Protein 3HLU (pdb70)

B-factor: mean 90.25, std 11.44, range [69.3, 140.38]

Nearest PDB structures (foldseek):
  5fii-assembly1_C  TM=5.141E-01  e=9.762E-02  Homo sapiens
  4zck-assembly1_A  TM=5.126E-01  e=2.026E+00  Escherichia coli K-12
  5a9x-assembly1_A  TM=4.789E-01  e=1.759E+00  Escherichia coli
  8y0w-assembly1_CB  TM=5.229E-01  e=2.026E+00  Homo sapiens
  3ab4-assembly2_F  TM=5.405E-01  e=3.319E-01  Corynebacterium glutamicum

InterPro domains:
  IPR003740 Uncharacterised membrane protein YitT [PF02588] (1-201)
  IPR003740 Uncharacterised membrane protein YitT [PIRSF006483] (2-267)
  IPR015867 Nitrogen regulatory protein PII/ATP phosphoribosyltransferase, C-terminal [G3DSA:3.30.70.120] (178-254)
  IPR019264 Domain of unknown function DUF2179 [PF10035] (208-261)
  IPR051461 UPF0750 membrane-associated protein [PTHR33545] (2-267)

Foldseek 3Di:
DPKWDKKFDPQVVVLVVVCVVLVFDKDFWDDDPDVVDIDTIMHIDVVVVVVSVVVCVVTPPVMDDID/DDKWDKKFDPCCVVLVVVVVVLVFDKDFWDDDPDPVDTGTIMHIDPVVVVVSVVSCVVGPPPMDDID

Organism: NCBI:txid411463

CATH classification: 3.30.70.120

Sequence (134 aa):
DQQTVYIVSAKRKIIADRLQELDLGVTLQAVGAYKNNETEVICVRKATLVKVRNLLKEVDPDAFIVSDQQTVYIVSAKRKIIADRLQELDLGVTLQAVGAYKNNETEVICVRKATLVKVRNLLKEVDPDAFIVS

Structure (mmCIF, N/CA/C/O backbone):
data_3HLU
#
_entry.id   3HLU
#
_cell.length_a   63.588
_cell.length_b   63.392
_cell.length_c   82.197
_cell.angle_alpha   90.00
_cell.angle_beta   90.00
_cell.angle_gamma   90.00
#
_symmetry.space_group_name_H-M   'P 21 21 21'
#
loop_
_entity.id
_entity.type
_entity.pdbx_description
1 polymer 'uncharacterized protein DUF2179'
2 water water
#
loop_
_atom_site.group_PDB
_atom_site.id
_atom_site.type_symbol
_atom_site.label_atom_id
_atom_site.label_alt_id
_atom_site.label_comp_id
_atom_site.label_asym_id
_atom_site.label_entity_id
_atom_site.label_seq_id
_atom_site.pdbx_PDB_ins_code
_atom_site.Cartn_x
_atom_site.Cartn_y
_atom_site.Cartn_z
_atom_site.occupancy
_atom_site.B_iso_or_equiv
_atom_site.auth_seq_id
_atom_site.auth_comp_id
_atom_site.auth_asym_id
_atom_site.auth_atom_id
_atom_site.pdbx_PDB_model_num
ATOM 1 N N . ASP A 1 6 ? 28.856 -4.979 49.741 1.00 126.03 3 ASP A N 1
ATOM 2 C CA . ASP A 1 6 ? 28.758 -4.267 51.022 1.00 127.34 3 ASP A CA 1
ATOM 3 C C . ASP A 1 6 ? 30.111 -4.034 51.713 1.00 126.99 3 ASP A C 1
ATOM 4 O O . ASP A 1 6 ? 30.307 -4.396 52.889 1.00 124.83 3 ASP A O 1
ATOM 9 N N . GLN A 1 7 ? 31.033 -3.427 50.980 1.00 128.10 4 GLN A N 1
ATOM 10 C CA . GLN A 1 7 ? 32.309 -3.026 51.557 1.00 126.07 4 GLN A CA 1
ATOM 11 C C . GLN A 1 7 ? 32.089 -1.761 52.385 1.00 118.36 4 GLN A C 1
ATOM 12 O O . GLN A 1 7 ? 31.413 -0.820 51.941 1.00 115.44 4 GLN A O 1
ATOM 18 N N . GLN A 1 8 ? 32.643 -1.746 53.594 1.00 115.64 5 GLN A N 1
ATOM 19 C CA . GLN A 1 8 ? 32.539 -0.564 54.445 1.00 111.20 5 GLN A CA 1
ATOM 20 C C . GLN A 1 8 ? 33.112 0.663 53.736 1.00 109.57 5 GLN A C 1
ATOM 21 O O . GLN A 1 8 ? 34.289 0.678 53.361 1.00 108.16 5 GLN A O 1
ATOM 27 N N . THR A 1 9 ? 32.262 1.682 53.561 1.00 107.90 6 THR A N 1
ATOM 28 C CA . THR A 1 9 ? 32.628 2.934 52.882 1.00 103.52 6 THR A CA 1
ATOM 29 C C . THR A 1 9 ? 32.296 4.206 53.694 1.00 97.63 6 THR A C 1
ATOM 30 O O . THR A 1 9 ? 31.314 4.242 54.443 1.00 95.46 6 THR A O 1
ATOM 42 N N . VAL A 1 11 ? 31.234 8.097 54.587 1.00 85.26 8 VAL A N 1
ATOM 43 C CA . VAL A 1 11 ? 30.136 8.919 54.099 1.00 81.69 8 VAL A CA 1
ATOM 44 C C . VAL A 1 11 ? 30.012 10.264 54.784 1.00 79.11 8 VAL A C 1
ATOM 45 O O . VAL A 1 11 ? 30.098 10.373 55.991 1.00 77.71 8 VAL A O 1
ATOM 49 N N . TYR A 1 12 ? 29.803 11.299 53.993 1.00 79.41 9 TYR A N 1
ATOM 50 C CA . TYR A 1 12 ? 29.533 12.606 54.561 1.00 78.31 9 TYR A CA 1
ATOM 51 C C . TYR A 1 12 ? 28.086 12.990 54.284 1.00 76.35 9 TYR A C 1
ATOM 52 O O . TYR A 1 12 ? 27.577 12.800 53.192 1.00 76.12 9 TYR A O 1
ATOM 61 N N . ILE A 1 13 ? 27.412 13.496 55.299 1.00 74.32 10 ILE A N 1
ATOM 62 C CA . ILE A 1 13 ? 26.044 13.887 55.129 1.00 73.53 10 ILE A CA 1
ATOM 63 C C . ILE A 1 13 ? 25.982 15.372 55.359 1.00 75.24 10 ILE A C 1
ATOM 64 O O . ILE A 1 13 ? 26.359 15.852 56.428 1.00 72.27 10 ILE A O 1
ATOM 69 N N . VAL A 1 14 ? 25.532 16.092 54.333 1.00 74.25 11 VAL A N 1
ATOM 70 C CA . VAL A 1 14 ? 25.320 17.523 54.423 1.00 73.27 11 VAL A CA 1
ATOM 71 C C . VAL A 1 14 ? 23.865 17.841 54.685 1.00 74.46 11 VAL A C 1
ATOM 72 O O . VAL A 1 14 ? 23.016 17.565 53.856 1.00 76.34 11 VAL A O 1
ATOM 76 N N . SER A 1 15 ? 23.572 18.454 55.825 1.00 77.02 12 SER A N 1
ATOM 77 C CA . SER A 1 15 ? 22.211 18.849 56.107 1.00 77.20 12 SER A CA 1
ATOM 78 C C . SER A 1 15 ? 22.122 19.937 57.153 1.00 82.08 12 SER A C 1
ATOM 79 O O . SER A 1 15 ? 22.848 19.926 58.132 1.00 84.63 12 SER A O 1
ATOM 82 N N . ALA A 1 16 ? 21.207 20.874 56.943 1.00 84.47 13 ALA A N 1
ATOM 83 C CA . ALA A 1 16 ? 20.915 21.888 57.939 1.00 84.11 13 ALA A CA 1
ATOM 84 C C . ALA A 1 16 ? 20.399 21.248 59.227 1.00 88.40 13 ALA A C 1
ATOM 85 O O . ALA A 1 16 ? 20.726 21.709 60.333 1.00 91.77 13 ALA A O 1
ATOM 87 N N . LYS A 1 17 ? 19.600 20.187 59.079 1.00 87.31 14 LYS A N 1
ATOM 88 C CA . LYS A 1 17 ? 18.986 19.490 60.209 1.00 84.14 14 LYS A CA 1
ATOM 89 C C . LYS A 1 17 ? 1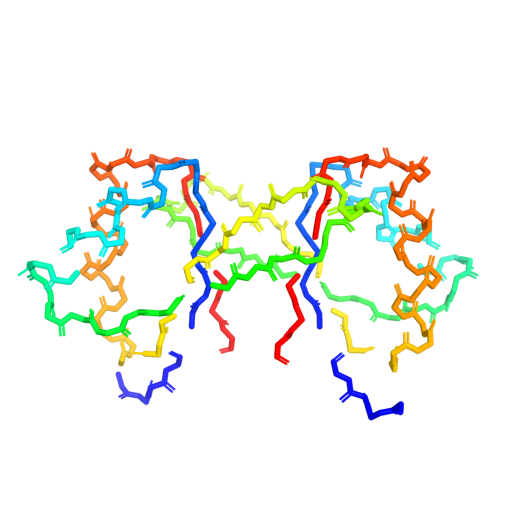9.887 18.356 60.747 1.00 84.23 14 LYS A C 1
ATOM 90 O O . LYS A 1 17 ? 19.412 17.366 61.291 1.00 84.10 14 LYS A O 1
ATOM 96 N N . ARG A 1 18 ? 21.196 18.512 60.617 1.00 85.41 15 ARG A N 1
ATOM 97 C CA . ARG A 1 18 ? 22.109 17.413 60.902 1.00 85.18 15 ARG A CA 1
ATOM 98 C C . ARG A 1 18 ? 22.074 16.894 62.349 1.00 86.81 15 ARG A C 1
ATOM 99 O O . ARG A 1 18 ? 22.205 15.691 62.558 1.00 86.60 15 ARG A O 1
ATOM 107 N N . LYS A 1 19 ? 21.909 17.770 63.340 1.00 84.79 16 LYS A N 1
ATOM 108 C CA . LYS A 1 19 ? 21.849 17.303 64.726 1.00 84.80 16 LYS A CA 1
ATOM 109 C C . LYS A 1 19 ? 20.709 16.296 64.949 1.00 84.58 16 LYS A C 1
ATOM 110 O O . LYS A 1 19 ? 20.886 15.242 65.549 1.00 82.09 16 LYS A O 1
ATOM 116 N N . ILE A 1 20 ? 19.530 16.630 64.456 1.00 88.10 17 ILE A N 1
ATOM 117 C CA . ILE A 1 20 ? 18.415 15.687 64.441 1.00 87.85 17 ILE A CA 1
ATOM 118 C C . ILE A 1 20 ? 18.740 14.377 63.705 1.00 84.70 17 ILE A C 1
ATOM 119 O O . ILE A 1 20 ? 18.478 13.286 64.206 1.00 84.00 17 ILE A O 1
ATOM 124 N N . ILE A 1 21 ? 19.309 14.488 62.507 1.00 84.41 18 ILE A N 1
ATOM 125 C CA . ILE A 1 21 ? 19.684 13.302 61.746 1.00 83.71 18 ILE A CA 1
ATOM 126 C C . ILE A 1 21 ? 20.692 12.437 62.481 1.00 80.12 18 ILE A C 1
ATOM 127 O O . ILE A 1 21 ? 20.564 11.220 62.516 1.00 78.91 18 ILE A O 1
ATOM 132 N N . ALA A 1 22 ? 21.711 13.078 63.045 1.00 80.99 19 ALA A N 1
ATOM 133 C CA . ALA A 1 22 ? 22.755 12.374 63.769 1.00 79.40 19 ALA A CA 1
ATOM 134 C C . ALA A 1 22 ? 22.184 11.622 64.954 1.00 82.20 19 ALA A C 1
ATOM 135 O O . ALA A 1 22 ? 22.591 10.499 65.212 1.00 84.21 19 ALA A O 1
ATOM 137 N N . ASP A 1 23 ? 21.234 12.224 65.667 1.00 82.03 20 ASP A N 1
ATOM 138 C CA . ASP A 1 23 ? 20.657 11.569 66.837 1.00 84.76 20 ASP A CA 1
ATOM 139 C C . ASP A 1 23 ? 19.852 10.336 66.446 1.00 85.63 20 ASP A C 1
ATOM 140 O O . ASP A 1 23 ? 20.011 9.276 67.045 1.00 86.20 20 ASP A O 1
ATOM 145 N N . ARG A 1 24 ? 19.002 10.472 65.435 1.00 84.52 21 ARG A N 1
ATOM 146 C CA . ARG A 1 24 ? 18.190 9.352 64.977 1.00 85.39 21 ARG A CA 1
ATOM 147 C C . ARG A 1 24 ? 19.034 8.240 64.367 1.00 83.87 21 ARG A C 1
ATOM 148 O O . ARG A 1 24 ? 18.635 7.078 64.366 1.00 84.96 21 ARG A O 1
ATOM 164 N N . LEU A 1 26 ? 21.924 7.357 65.515 1.00 87.50 23 LEU A N 1
ATOM 165 C CA . LEU A 1 26 ? 22.429 6.700 66.713 1.00 87.46 23 LEU A CA 1
ATOM 166 C C . LEU A 1 26 ? 21.361 5.909 67.454 1.00 88.86 23 LEU A C 1
ATOM 167 O O . LEU A 1 26 ? 21.632 4.838 67.981 1.00 89.85 23 LEU A O 1
ATOM 172 N N . GLN A 1 27 ? 20.156 6.456 67.529 1.00 90.28 24 GLN A N 1
ATOM 173 C CA . GLN A 1 27 ? 19.120 5.830 68.323 1.00 90.08 24 GLN A CA 1
ATOM 174 C C . GLN A 1 27 ? 18.552 4.637 67.599 1.00 91.01 24 GLN A C 1
ATOM 175 O O . GLN A 1 27 ? 18.449 3.554 68.171 1.00 96.22 24 GLN A O 1
ATOM 181 N N . GLU A 1 28 ? 18.214 4.829 66.330 1.00 86.95 25 GLU A N 1
ATOM 182 C CA . GLU A 1 28 ? 17.414 3.855 65.609 1.00 85.79 25 GLU A CA 1
ATOM 183 C C . GLU A 1 28 ? 18.218 2.936 64.712 1.00 89.09 25 GLU A C 1
ATOM 184 O O . GLU A 1 28 ? 17.708 1.905 64.269 1.00 89.83 25 GLU A O 1
ATOM 190 N N . LEU A 1 29 ? 19.470 3.305 64.440 1.00 91.67 26 LEU A N 1
ATOM 191 C CA . LEU A 1 29 ? 20.361 2.464 63.635 1.00 87.45 26 LEU A CA 1
ATOM 192 C C . LEU A 1 29 ? 21.694 2.157 64.347 1.00 87.46 26 LEU A C 1
ATOM 193 O O . LEU A 1 29 ? 22.558 1.476 63.808 1.00 84.12 26 LEU A O 1
ATOM 198 N N . ASP A 1 30 ? 21.842 2.645 65.573 1.00 86.25 27 ASP A N 1
ATOM 199 C CA . ASP A 1 30 ? 23.023 2.346 66.387 1.00 88.13 27 ASP A CA 1
ATOM 200 C C . ASP A 1 30 ? 24.320 2.681 65.680 1.00 87.26 27 ASP A C 1
ATOM 201 O O . ASP A 1 30 ? 25.366 2.092 65.968 1.00 87.04 27 ASP A O 1
ATOM 206 N N . LEU A 1 31 ? 24.251 3.631 64.755 1.00 86.12 28 LEU A N 1
ATOM 207 C CA . LEU A 1 31 ? 25.422 4.016 63.989 1.00 84.19 28 LEU A CA 1
ATOM 208 C C . LEU A 1 31 ? 26.248 4.990 64.776 1.00 84.45 28 LEU A C 1
ATOM 209 O O . LEU A 1 31 ? 25.711 5.906 65.410 1.00 83.84 28 LEU A O 1
ATOM 214 N N . GLY A 1 32 ? 27.559 4.779 64.746 1.00 84.68 29 GLY A N 1
ATOM 215 C CA . GLY A 1 32 ? 28.502 5.706 65.341 1.00 83.36 29 GLY A CA 1
ATOM 216 C C . GLY A 1 32 ? 28.952 6.736 64.324 1.00 83.45 29 GLY A C 1
ATOM 217 O O . GLY A 1 32 ? 29.435 6.395 63.228 1.00 84.32 29 GLY A O 1
ATOM 218 N N . VAL A 1 33 ? 28.777 8.005 64.679 1.00 79.69 30 VAL A N 1
ATOM 219 C CA . VAL A 1 33 ? 29.112 9.084 63.772 1.00 82.73 30 VAL A CA 1
ATOM 220 C C . VAL A 1 33 ? 30.010 10.117 64.449 1.00 87.01 30 VAL A C 1
ATOM 221 O O . VAL A 1 33 ? 29.981 10.291 65.682 1.00 84.71 30 VAL A O 1
ATOM 225 N N . THR A 1 34 ? 30.829 10.778 63.636 1.00 87.58 31 THR A N 1
ATOM 226 C CA . THR A 1 34 ? 31.637 11.896 64.106 1.00 89.52 31 THR A CA 1
ATOM 227 C C . THR A 1 34 ? 31.097 13.173 63.481 1.00 87.22 31 THR A C 1
ATOM 228 O O . THR A 1 34 ? 30.763 13.208 62.303 1.00 83.57 31 THR A O 1
ATOM 240 N N . LEU A 1 36 ? 32.165 16.058 62.046 1.00 91.22 33 LEU A N 1
ATOM 241 C CA . LEU A 1 36 ? 33.262 16.755 61.387 1.00 90.71 33 LEU A CA 1
ATOM 242 C C . LEU A 1 36 ? 32.964 18.216 61.024 1.00 91.60 33 LEU A C 1
ATOM 243 O O . LEU A 1 36 ? 31.817 18.613 60.789 1.00 93.06 33 LEU A O 1
ATOM 248 N N . GLN A 1 37 ? 34.016 19.021 60.986 1.00 94.61 34 GLN A N 1
ATOM 249 C CA . GLN A 1 37 ? 33.876 20.446 60.712 1.00 98.51 34 GLN A CA 1
ATOM 250 C C . GLN A 1 37 ? 34.539 20.808 59.381 1.00 94.83 34 GLN A C 1
ATOM 251 O O . GLN A 1 37 ? 35.703 20.491 59.152 1.00 93.60 34 GLN A O 1
ATOM 257 N N . ALA A 1 38 ? 33.786 21.466 58.505 1.00 90.88 35 ALA A N 1
ATOM 258 C CA . ALA A 1 38 ? 34.261 21.745 57.154 1.00 90.12 35 ALA A CA 1
ATOM 259 C C . ALA A 1 38 ? 35.177 22.975 57.100 1.00 90.09 35 ALA A C 1
ATOM 260 O O . ALA A 1 38 ? 35.142 23.826 57.984 1.00 92.16 35 ALA A O 1
ATOM 262 N N . VAL A 1 39 ? 36.013 23.055 56.074 1.00 85.60 36 VAL A N 1
ATOM 263 C CA . VAL A 1 39 ? 36.823 24.236 55.880 1.00 82.77 36 VAL A CA 1
ATOM 264 C C . VAL A 1 39 ? 35.991 25.132 55.002 1.00 81.70 36 VAL A C 1
ATOM 265 O O . VAL A 1 39 ? 35.845 24.865 53.810 1.00 81.72 36 VAL A O 1
ATOM 269 N N . GLY A 1 40 ? 35.408 26.172 55.587 1.00 80.95 37 GLY A N 1
ATOM 270 C CA . GLY A 1 40 ? 34.645 27.127 54.797 1.00 81.10 37 GLY A CA 1
ATOM 271 C C . GLY A 1 40 ? 35.530 28.143 54.098 1.00 79.02 37 GLY A C 1
ATOM 272 O O . GLY A 1 40 ? 36.736 28.169 54.304 1.00 80.80 37 GLY A O 1
ATOM 273 N N . ALA A 1 41 ? 34.943 28.985 53.262 1.00 79.76 38 ALA A N 1
ATOM 274 C CA . ALA A 1 41 ? 35.680 30.102 52.669 1.00 79.61 38 ALA A CA 1
ATOM 275 C C . ALA A 1 41 ? 36.360 30.995 53.733 1.00 82.41 38 ALA A C 1
ATOM 276 O O . ALA A 1 41 ? 37.476 31.469 53.531 1.00 79.92 38 ALA A O 1
ATOM 278 N N . TYR A 1 42 ? 35.663 31.227 54.851 1.00 85.21 39 TYR A N 1
ATOM 279 C CA . TYR A 1 42 ? 36.197 31.945 56.012 1.00 82.81 39 TYR A CA 1
ATOM 280 C C . TYR A 1 42 ? 36.062 30.999 57.171 1.00 83.33 39 TYR A C 1
ATOM 281 O O . TYR A 1 42 ? 35.185 30.144 57.139 1.00 83.35 39 TYR A O 1
ATOM 290 N N . LYS A 1 43 ? 36.897 31.148 58.198 1.00 83.63 40 LYS A N 1
ATOM 291 C CA . LYS A 1 43 ? 36.749 30.300 59.382 1.00 85.58 40 LYS A CA 1
ATOM 292 C C . LYS A 1 43 ? 35.680 30.711 60.403 1.00 87.49 40 LYS A C 1
ATOM 293 O O . LYS A 1 43 ? 35.252 29.863 61.166 1.00 90.15 40 LYS A O 1
ATOM 299 N N . ASN A 1 44 ? 35.246 31.976 60.436 1.00 90.30 41 ASN A N 1
ATOM 300 C CA . ASN A 1 44 ? 34.130 32.341 61.312 1.00 91.94 41 ASN A CA 1
ATOM 301 C C . ASN A 1 44 ? 32.858 31.671 60.824 1.00 93.06 41 ASN A C 1
ATOM 302 O O . ASN A 1 44 ? 31.868 31.581 61.554 1.00 98.12 41 ASN A O 1
ATOM 307 N N . ASN A 1 45 ? 32.872 31.256 59.567 1.00 91.55 42 ASN A N 1
ATOM 308 C CA . ASN A 1 45 ? 31.694 30.646 58.966 1.00 94.67 42 ASN A CA 1
ATOM 309 C C . ASN A 1 45 ? 31.713 29.118 59.090 1.00 93.39 42 ASN A C 1
ATOM 310 O O . ASN A 1 45 ? 31.921 28.413 58.111 1.00 93.03 42 ASN A O 1
ATOM 315 N N . GLU A 1 46 ? 31.516 28.614 60.304 1.00 97.24 43 GLU A N 1
ATOM 316 C CA . GLU A 1 46 ? 31.506 27.172 60.524 1.00 100.20 43 GLU A CA 1
ATOM 317 C C . GLU A 1 46 ? 30.298 26.469 59.886 1.00 97.88 43 GLU A C 1
ATOM 318 O O . GLU A 1 46 ? 29.174 26.994 59.838 1.00 95.16 43 GLU A O 1
ATOM 324 N N . THR A 1 47 ? 30.570 25.280 59.370 1.00 94.98 44 THR A N 1
ATOM 325 C CA . THR A 1 47 ? 29.535 24.394 58.880 1.00 91.87 44 THR A CA 1
ATOM 326 C C . THR A 1 47 ? 29.988 22.983 59.267 1.00 89.56 44 THR A C 1
ATOM 327 O O . THR A 1 47 ? 31.170 22.640 59.189 1.00 88.41 44 THR A O 1
ATOM 331 N N . GLU A 1 48 ? 29.052 22.192 59.767 1.00 92.30 45 GLU A N 1
ATOM 332 C CA . GLU A 1 48 ? 29.386 20.883 60.298 1.00 90.70 45 GLU A CA 1
ATOM 333 C C . GLU A 1 48 ? 28.835 19.810 59.399 1.00 88.26 45 GLU A C 1
ATOM 334 O O . GLU A 1 48 ? 27.723 19.905 58.884 1.00 87.00 45 GLU A O 1
ATOM 340 N N . VAL A 1 49 ? 29.600 18.747 59.277 1.00 85.03 46 VAL A N 1
ATOM 341 C CA . VAL A 1 49 ? 29.235 17.648 58.428 1.00 82.87 46 VAL A CA 1
ATOM 342 C C . VAL A 1 49 ? 29.186 16.387 59.290 1.00 82.50 46 VAL A C 1
ATOM 343 O O . VAL A 1 49 ? 29.967 16.256 60.219 1.00 84.72 46 VAL A O 1
ATOM 347 N N . ILE A 1 50 ? 28.244 15.485 59.016 1.00 79.07 47 ILE A N 1
ATOM 348 C CA . ILE A 1 50 ? 28.241 14.174 59.665 1.00 80.26 47 ILE A CA 1
ATOM 349 C C . ILE A 1 50 ? 29.104 13.189 58.883 1.00 78.65 47 ILE A C 1
ATOM 350 O O . ILE A 1 50 ? 28.865 12.936 57.707 1.00 77.65 47 ILE A O 1
ATOM 363 N N . CYS A 1 52 ? 30.438 9.198 58.712 1.00 82.10 49 CYS A N 1
ATOM 364 C CA . CYS A 1 52 ? 30.042 7.896 59.169 1.00 81.37 49 CYS A CA 1
ATOM 365 C C . CYS A 1 52 ? 30.550 6.838 58.205 1.00 85.86 49 CYS A C 1
ATOM 366 O O . CYS A 1 52 ? 30.325 6.923 57.003 1.00 86.77 49 CYS A O 1
ATOM 369 N N . VAL A 1 53 ? 31.260 5.849 58.738 1.00 87.96 50 VAL A N 1
ATOM 370 C CA . VAL A 1 53 ? 31.663 4.696 57.948 1.00 89.57 50 VAL A CA 1
ATOM 371 C C . VAL A 1 53 ? 30.586 3.641 58.082 1.00 90.10 50 VAL A C 1
ATOM 372 O O . VAL A 1 53 ? 30.045 3.432 59.166 1.00 90.27 50 VAL A O 1
ATOM 384 N N . ARG A 1 55 ? 28.323 0.186 55.723 1.00 100.38 52 ARG A N 1
ATOM 385 C CA . ARG A 1 55 ? 28.128 -0.698 54.588 1.00 102.93 52 ARG A CA 1
ATOM 386 C C . ARG A 1 55 ? 27.006 -0.112 53.731 1.00 102.59 52 ARG A C 1
ATOM 387 O O . ARG A 1 55 ? 26.226 0.708 54.225 1.00 98.54 52 ARG A O 1
ATOM 395 N N . LYS A 1 56 ? 26.925 -0.521 52.459 1.00 106.25 53 LYS A N 1
ATOM 396 C CA . LYS A 1 56 ? 25.916 0.012 51.524 1.00 103.48 53 LYS A CA 1
ATOM 397 C C . LYS A 1 56 ? 24.452 -0.241 51.937 1.00 101.63 53 LYS A C 1
ATOM 398 O O . LYS A 1 56 ? 23.567 0.568 51.656 1.00 98.81 53 LYS A O 1
ATOM 404 N N . ALA A 1 57 ? 24.191 -1.367 52.584 1.00 102.24 54 ALA A N 1
ATOM 405 C CA . ALA A 1 57 ? 22.848 -1.666 53.068 1.00 99.58 54 ALA A CA 1
ATOM 406 C C . ALA A 1 57 ? 22.397 -0.609 54.058 1.00 96.40 54 ALA A C 1
ATOM 407 O O . ALA A 1 57 ? 21.260 -0.136 54.011 1.00 96.48 54 ALA A O 1
ATOM 409 N N . THR A 1 58 ? 23.296 -0.254 54.966 1.00 97.03 55 THR A N 1
ATOM 410 C CA . THR A 1 58 ? 23.029 0.799 55.929 1.00 96.07 55 THR A CA 1
ATOM 411 C C . THR A 1 58 ? 22.715 2.120 55.203 1.00 93.80 55 THR A C 1
ATOM 412 O O . THR A 1 58 ? 21.864 2.898 55.642 1.00 92.70 55 THR A O 1
ATOM 416 N N . LEU A 1 59 ? 23.400 2.368 54.091 1.00 93.17 56 LEU A N 1
ATOM 417 C CA . LEU A 1 59 ? 23.235 3.621 53.354 1.00 92.59 56 LEU A CA 1
ATOM 418 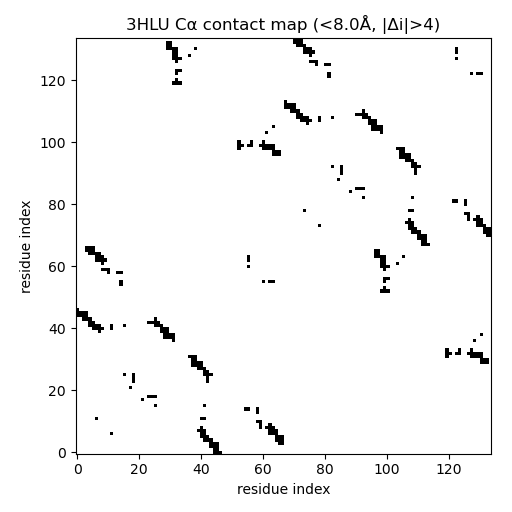C C . LEU A 1 59 ? 21.798 3.829 52.897 1.00 89.70 56 LEU A C 1
ATOM 419 O O . LEU A 1 59 ? 21.306 4.958 52.829 1.00 86.28 56 LEU A O 1
ATOM 424 N N . VAL A 1 60 ? 21.130 2.728 52.588 1.00 88.57 57 VAL A N 1
ATOM 425 C CA . VAL A 1 60 ? 19.745 2.787 52.178 1.00 86.47 57 VAL A CA 1
ATOM 426 C C . VAL A 1 60 ? 18.838 3.158 53.349 1.00 87.66 57 VAL A C 1
ATOM 427 O O . VAL A 1 60 ? 17.907 3.952 53.201 1.00 86.62 57 VAL A O 1
ATOM 431 N N . LYS A 1 61 ? 19.107 2.597 54.518 1.00 85.96 58 LYS A N 1
ATOM 432 C CA . LYS A 1 61 ? 18.315 2.962 55.681 1.00 88.98 58 LYS A CA 1
ATOM 433 C C . LYS A 1 61 ? 18.491 4.441 55.998 1.00 85.06 58 LYS A C 1
ATOM 434 O O . LYS A 1 61 ? 17.534 5.138 56.313 1.00 84.80 58 LYS A O 1
ATOM 440 N N . VAL A 1 62 ? 19.725 4.914 55.900 1.00 85.48 59 VAL A N 1
ATOM 441 C CA . VAL A 1 62 ? 20.047 6.301 56.219 1.00 85.49 59 VAL A CA 1
ATOM 442 C C . VAL A 1 62 ? 19.367 7.240 55.246 1.00 81.71 59 VAL A C 1
ATOM 443 O O . VAL A 1 62 ? 18.763 8.228 55.633 1.00 79.25 59 VAL A O 1
ATOM 447 N N . ARG A 1 63 ? 19.468 6.910 53.971 1.00 80.86 60 ARG A N 1
ATOM 448 C CA . ARG A 1 63 ? 18.789 7.670 52.944 1.00 82.39 60 ARG A CA 1
ATOM 449 C C . ARG A 1 63 ? 17.297 7.854 53.234 1.00 81.90 60 ARG A C 1
ATOM 450 O O . ARG A 1 63 ? 16.739 8.927 53.034 1.00 79.93 60 ARG A O 1
ATOM 458 N N . ASN A 1 64 ? 16.655 6.798 53.711 1.00 84.79 61 ASN A N 1
ATOM 459 C CA . ASN A 1 64 ? 15.234 6.856 54.021 1.00 85.77 61 ASN A CA 1
ATOM 460 C C . ASN A 1 64 ? 14.958 7.700 55.236 1.00 84.83 61 ASN A C 1
ATOM 461 O O . ASN A 1 64 ? 13.883 8.273 55.401 1.00 88.22 61 ASN A O 1
ATOM 466 N N . LEU A 1 65 ? 15.959 7.797 56.084 1.00 83.10 62 LEU A N 1
ATOM 467 C CA . LEU A 1 65 ? 15.849 8.619 57.254 1.00 81.34 62 LEU A CA 1
ATOM 468 C C . LEU A 1 65 ? 15.957 10.079 56.841 1.00 82.25 62 LEU A C 1
ATOM 469 O O . LEU A 1 65 ? 15.364 10.955 57.460 1.00 83.19 62 LEU A O 1
ATOM 474 N N . LEU A 1 66 ? 16.707 10.337 55.778 1.00 81.11 63 LEU A N 1
ATOM 475 C CA . LEU A 1 66 ? 16.866 11.697 55.285 1.00 80.81 63 LEU A CA 1
ATOM 476 C C . LEU A 1 66 ? 15.544 12.220 54.767 1.00 82.95 63 LEU A C 1
ATOM 477 O O . LEU A 1 66 ? 15.123 13.334 55.095 1.00 82.67 63 LEU A O 1
ATOM 482 N N . LYS A 1 67 ? 14.901 11.405 53.937 1.00 83.60 64 LYS A N 1
ATOM 483 C CA . LYS A 1 67 ? 13.588 11.730 53.405 1.00 84.28 64 LYS A CA 1
ATOM 484 C C . LYS A 1 67 ? 12.687 12.178 54.543 1.00 87.73 64 LYS A C 1
ATOM 485 O O . LYS A 1 67 ? 11.877 13.092 54.410 1.00 90.73 64 LYS A O 1
ATOM 491 N N . GLU A 1 68 ? 12.871 11.546 55.688 1.00 87.39 65 GLU A N 1
ATOM 492 C CA . GLU A 1 68 ? 11.988 11.747 56.813 1.00 89.10 65 GLU A CA 1
ATOM 493 C C . GLU A 1 68 ? 12.295 13.024 57.597 1.00 90.20 65 GLU A C 1
ATOM 494 O O . GLU A 1 68 ? 11.502 13.444 58.429 1.00 94.49 65 GLU A O 1
ATOM 500 N N . VAL A 1 69 ? 13.436 13.652 57.342 1.00 87.28 66 VAL A N 1
ATOM 501 C CA . VAL A 1 69 ? 13.874 14.739 58.212 1.00 85.81 66 VAL A CA 1
ATOM 502 C C . VAL A 1 69 ? 14.234 15.987 57.445 1.00 88.07 66 VAL A C 1
ATOM 503 O O . VAL A 1 69 ? 13.809 17.087 57.810 1.00 90.04 66 VAL A O 1
ATOM 507 N N . ASP A 1 70 ? 15.045 15.801 56.404 1.00 84.52 67 ASP A N 1
ATOM 508 C CA . ASP A 1 70 ? 15.510 16.886 55.557 1.00 82.89 67 ASP A CA 1
ATOM 509 C C . ASP A 1 70 ? 15.669 16.373 54.133 1.00 85.71 67 ASP A C 1
ATOM 510 O O . ASP A 1 70 ? 16.660 15.721 53.794 1.00 84.04 67 ASP A O 1
ATOM 515 N N . PRO A 1 71 ? 14.674 16.668 53.293 1.00 87.81 68 PRO A N 1
ATOM 516 C CA . PRO A 1 71 ? 14.607 16.353 51.864 1.00 84.56 68 PRO A CA 1
ATOM 517 C C . PRO A 1 71 ? 15.753 16.964 51.071 1.00 83.85 68 PRO A C 1
ATOM 518 O O . PRO A 1 71 ? 16.072 16.486 49.980 1.00 84.09 68 PRO A O 1
ATOM 522 N N . ASP A 1 72 ? 16.357 18.022 51.594 1.00 83.93 69 ASP A N 1
ATOM 523 C CA . ASP A 1 72 ? 17.412 18.703 50.855 1.00 83.50 69 ASP A CA 1
ATOM 524 C C . ASP A 1 72 ? 18.776 18.173 51.219 1.00 83.68 69 ASP A C 1
ATOM 525 O O . ASP A 1 72 ? 19.749 18.416 50.508 1.00 81.20 69 ASP A O 1
ATOM 530 N N . ALA A 1 73 ? 18.841 17.438 52.322 1.00 82.46 70 ALA A N 1
ATOM 531 C CA . ALA A 1 73 ? 20.075 16.777 52.716 1.00 78.81 70 ALA A CA 1
ATOM 532 C C . ALA A 1 73 ? 20.630 15.921 51.584 1.00 77.29 70 ALA A C 1
ATOM 533 O O . ALA A 1 73 ? 19.902 15.469 50.698 1.00 75.37 70 ALA A O 1
ATOM 535 N N . PHE A 1 74 ? 21.936 15.715 51.617 1.00 75.19 71 PHE A N 1
ATOM 536 C CA . PHE A 1 74 ? 22.563 14.792 50.690 1.00 77.23 71 PHE A CA 1
ATOM 537 C C . PHE A 1 74 ? 23.837 14.202 51.292 1.00 76.08 71 PHE A C 1
ATOM 538 O O . PHE A 1 74 ? 24.313 14.634 52.344 1.00 71.82 71 PHE A O 1
ATOM 554 N N . ILE A 1 76 ? 27.827 12.506 50.538 1.00 73.76 73 ILE A N 1
ATOM 555 C CA . ILE A 1 76 ? 28.968 12.249 49.691 1.00 78.13 73 ILE A CA 1
ATOM 556 C C . ILE A 1 76 ? 29.595 10.927 50.073 1.00 78.67 73 ILE A C 1
ATOM 557 O O . ILE A 1 76 ? 30.042 10.741 51.203 1.00 79.51 73 ILE A O 1
ATOM 562 N N . VAL A 1 77 ? 29.604 10.008 49.119 1.00 80.47 74 VAL A N 1
ATOM 563 C CA . VAL A 1 77 ? 30.148 8.675 49.321 1.0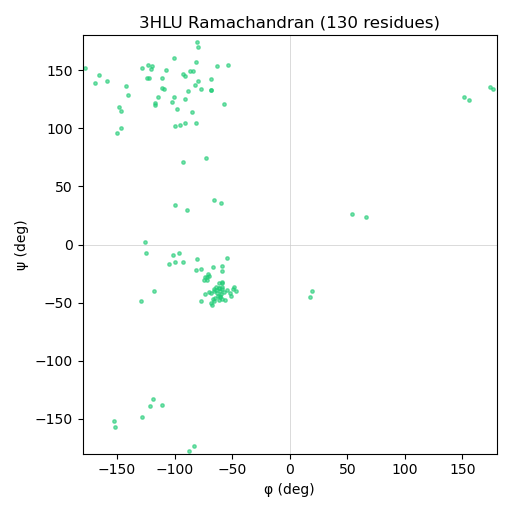0 86.02 74 VAL A CA 1
ATOM 564 C C . VAL A 1 77 ? 31.561 8.551 48.754 1.00 89.53 74 VAL A C 1
ATOM 565 O O . VAL A 1 77 ? 31.743 8.389 47.540 1.00 85.90 74 VAL A O 1
ATOM 569 N N . SER A 1 78 ? 32.544 8.596 49.654 1.00 93.78 75 SER A N 1
ATOM 570 C CA . SER A 1 78 ? 33.977 8.646 49.319 1.00 92.85 75 SER A CA 1
ATOM 571 C C . SER A 1 78 ? 34.452 7.602 48.302 1.00 92.33 75 SER A C 1
ATOM 572 O O . SER A 1 78 ? 34.060 6.432 48.365 1.00 95.89 75 SER A O 1
ATOM 575 N N . ASP B 1 6 ? 51.530 19.862 51.181 1.00 116.73 3 ASP B N 1
ATOM 576 C CA . ASP B 1 6 ? 52.362 18.712 51.543 1.00 123.37 3 ASP B CA 1
ATOM 577 C C . ASP B 1 6 ? 51.974 17.459 50.762 1.00 124.05 3 ASP B C 1
ATOM 578 O O . ASP B 1 6 ? 52.190 17.353 49.535 1.00 118.47 3 ASP B O 1
ATOM 583 N N . GLN B 1 7 ? 51.406 16.517 51.505 1.00 125.31 4 GLN B N 1
ATOM 584 C CA . GLN B 1 7 ? 50.892 15.280 50.946 1.00 123.58 4 GLN B CA 1
ATOM 585 C C . GLN B 1 7 ? 49.538 15.609 50.339 1.00 117.84 4 GLN B C 1
ATOM 586 O O . GLN B 1 7 ? 48.771 16.410 50.892 1.00 114.71 4 GLN B O 1
ATOM 592 N N . GLN B 1 8 ? 49.258 15.010 49.188 1.00 115.18 5 GLN B N 1
ATOM 593 C CA . GLN B 1 8 ? 48.022 15.285 48.471 1.00 111.10 5 GLN B CA 1
ATOM 594 C C . GLN B 1 8 ? 46.798 14.751 49.222 1.00 112.11 5 GLN B C 1
ATOM 595 O O . GLN B 1 8 ? 46.799 13.605 49.685 1.00 112.54 5 GLN B O 1
ATOM 601 N N . THR B 1 9 ? 45.766 15.592 49.340 1.00 109.02 6 THR B N 1
ATOM 602 C CA . THR B 1 9 ? 44.502 15.217 49.979 1.00 103.81 6 THR B CA 1
ATOM 603 C C . THR B 1 9 ? 43.319 15.380 49.028 1.00 98.78 6 THR B C 1
ATOM 604 O O . THR B 1 9 ? 43.361 16.188 48.102 1.00 96.14 6 THR B O 1
ATOM 616 N N . VAL B 1 11 ? 39.548 16.446 48.137 1.00 89.41 8 VAL B N 1
ATOM 617 C CA . VAL B 1 11 ? 38.729 17.531 48.643 1.00 82.98 8 VAL B CA 1
ATOM 618 C C . VAL B 1 11 ? 37.382 17.613 47.957 1.00 80.06 8 VAL B C 1
ATOM 619 O O . VAL B 1 11 ? 37.271 17.511 46.744 1.00 78.43 8 VAL B O 1
ATOM 623 N N . TYR B 1 12 ? 36.340 17.766 48.753 1.00 78.92 9 TYR B N 1
ATOM 624 C CA . TYR B 1 12 ? 35.051 18.058 48.177 1.00 77.38 9 TYR B CA 1
ATOM 625 C C . TYR B 1 12 ? 34.665 19.491 48.498 1.00 77.66 9 TYR B C 1
ATOM 626 O O . TYR B 1 12 ? 34.807 19.958 49.623 1.00 77.81 9 TYR B O 1
ATOM 635 N N . ILE B 1 13 ? 34.201 20.194 47.484 1.00 75.75 10 ILE B N 1
ATOM 636 C CA . ILE B 1 13 ? 33.779 21.554 47.655 1.00 76.03 10 ILE B CA 1
ATOM 637 C C . ILE B 1 13 ? 32.307 21.652 47.342 1.00 76.05 10 ILE B C 1
ATOM 638 O O . ILE B 1 13 ? 31.876 21.312 46.246 1.00 72.95 10 ILE B O 1
ATOM 643 N N . VAL B 1 14 ? 31.550 22.122 48.328 1.00 76.02 11 VAL B N 1
ATOM 644 C CA . VAL B 1 14 ? 30.119 22.325 48.197 1.00 74.75 11 VAL B CA 1
ATOM 645 C C . VAL B 1 14 ? 29.807 23.781 47.952 1.00 74.16 11 VAL B C 1
ATOM 646 O O . VAL B 1 14 ? 30.220 24.635 48.717 1.00 76.86 11 VAL B O 1
ATOM 650 N N . SER B 1 15 ? 29.049 24.066 46.902 1.00 77.35 12 SER B N 1
ATOM 651 C CA . SER B 1 15 ? 28.710 25.440 46.589 1.00 78.91 12 SER B CA 1
ATOM 652 C C . SER B 1 15 ? 27.639 25.579 45.516 1.00 84.16 12 SER B C 1
ATOM 653 O O . SER B 1 15 ? 27.634 24.861 44.521 1.00 84.80 12 SER B O 1
ATOM 656 N N . ALA B 1 16 ? 26.730 26.521 45.732 1.00 87.36 13 ALA B N 1
ATOM 657 C CA . ALA B 1 16 ? 25.756 26.893 44.715 1.00 85.13 13 ALA B CA 1
ATOM 658 C C . ALA B 1 16 ? 26.449 27.369 43.441 1.00 86.79 13 ALA B C 1
ATOM 659 O O . ALA B 1 16 ? 25.933 27.177 42.337 1.00 89.25 13 ALA B O 1
ATOM 661 N N . LYS B 1 17 ? 27.610 28.001 43.595 1.00 85.20 14 LYS B N 1
ATOM 662 C CA . LYS B 1 17 ? 28.312 28.603 42.467 1.00 86.12 14 LYS B CA 1
ATOM 663 C C . LYS B 1 17 ? 29.447 27.718 41.961 1.00 86.03 14 LYS B C 1
ATOM 664 O O . LYS B 1 17 ? 30.464 28.211 41.485 1.00 84.54 14 LYS B O 1
ATOM 670 N N . ARG B 1 18 ? 29.256 26.408 42.037 1.00 85.99 15 ARG B N 1
ATOM 671 C CA . ARG B 1 18 ? 30.340 25.484 41.769 1.00 85.22 15 ARG B CA 1
ATOM 672 C C . ARG B 1 18 ? 30.862 25.524 40.329 1.00 86.86 15 ARG B C 1
ATOM 673 O O . ARG B 1 18 ? 32.060 25.392 40.126 1.00 86.33 15 ARG B O 1
ATOM 681 N N . LYS B 1 19 ? 29.988 25.719 39.337 1.00 88.20 16 LYS B N 1
ATOM 682 C CA . LYS B 1 19 ? 30.440 25.782 37.937 1.00 88.23 16 LYS B CA 1
ATOM 683 C C . LYS B 1 19 ? 31.434 26.925 37.746 1.00 87.59 16 LYS B C 1
ATOM 684 O O . LYS B 1 19 ? 32.470 26.788 37.092 1.00 85.35 16 LYS B O 1
ATOM 690 N N . ILE B 1 20 ? 31.121 28.059 38.343 1.00 88.11 17 ILE B N 1
ATOM 691 C CA . ILE B 1 20 ? 32.041 29.180 38.315 1.00 88.43 17 ILE B CA 1
ATOM 692 C C . ILE B 1 20 ? 33.317 28.932 39.124 1.00 87.50 17 ILE B C 1
ATOM 693 O O . ILE B 1 20 ? 34.400 29.282 38.668 1.00 88.21 17 ILE B O 1
ATOM 698 N N . ILE B 1 21 ? 33.229 28.333 40.310 1.00 85.97 18 ILE B N 1
ATOM 699 C CA . ILE B 1 21 ? 34.485 28.085 41.016 1.00 86.36 18 ILE B CA 1
ATOM 700 C C . ILE B 1 21 ? 35.284 26.971 40.331 1.00 82.76 18 ILE B C 1
ATOM 701 O O . ILE B 1 21 ? 36.504 26.957 40.368 1.00 82.42 18 ILE B O 1
ATOM 706 N N . ALA B 1 22 ? 34.586 26.033 39.709 1.00 83.70 19 ALA B N 1
ATOM 707 C CA . ALA B 1 22 ? 35.247 24.946 39.011 1.00 83.23 19 ALA B CA 1
ATOM 708 C C . ALA B 1 22 ? 36.024 25.477 37.813 1.00 86.14 19 ALA B C 1
ATOM 709 O O . ALA B 1 22 ? 37.131 25.018 37.542 1.00 86.89 19 ALA B O 1
ATOM 711 N N . A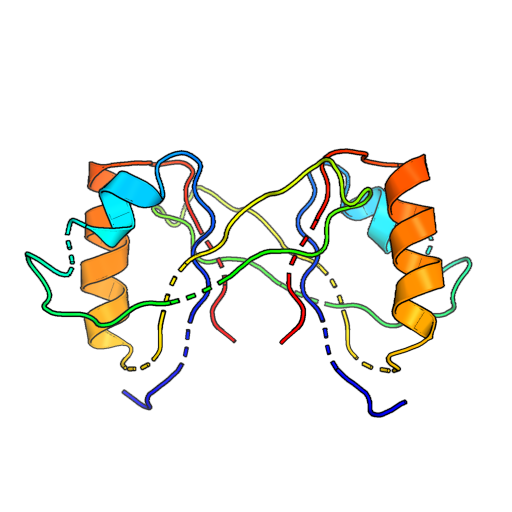SP B 1 23 ? 35.457 26.448 37.096 1.00 87.10 20 ASP B N 1
ATOM 712 C CA . ASP B 1 23 ? 36.142 26.996 35.923 1.00 89.12 20 ASP B CA 1
ATOM 713 C C . ASP B 1 23 ? 37.380 27.770 36.345 1.00 88.39 20 ASP B C 1
ATOM 714 O O . ASP B 1 23 ? 38.471 27.536 35.836 1.00 90.66 20 ASP B O 1
ATOM 719 N N . ARG B 1 24 ? 37.217 28.672 37.299 1.00 86.10 21 ARG B N 1
ATOM 720 C CA . ARG B 1 24 ? 38.347 29.446 37.784 1.00 87.79 21 ARG B CA 1
ATOM 721 C C . ARG B 1 24 ? 39.465 28.575 38.380 1.00 86.04 21 ARG B C 1
ATOM 722 O O . ARG B 1 24 ? 40.633 28.956 38.361 1.00 87.21 21 ARG B O 1
ATOM 738 N N . LEU B 1 26 ? 40.299 25.645 37.215 1.00 88.39 23 LEU B N 1
ATOM 739 C CA . LEU B 1 26 ? 40.960 25.143 36.024 1.00 86.06 23 LEU B CA 1
ATOM 740 C C . LEU B 1 26 ? 41.741 26.240 35.308 1.00 89.53 23 LEU B C 1
ATOM 741 O O . LEU B 1 26 ? 42.873 26.027 34.891 1.00 89.49 23 LEU B O 1
ATOM 746 N N . GLN B 1 27 ? 41.133 27.412 35.157 1.00 91.43 24 GLN B N 1
ATOM 747 C CA . GLN B 1 27 ? 41.777 28.508 34.442 1.00 91.68 24 GLN B CA 1
ATOM 748 C C . GLN B 1 27 ? 42.994 29.055 35.177 1.00 93.23 24 GLN B C 1
ATOM 749 O O . GLN B 1 27 ? 44.078 29.153 34.592 1.00 95.93 24 GLN B O 1
ATOM 755 N N . GLU B 1 28 ? 42.817 29.403 36.449 1.00 88.56 25 GLU B N 1
ATOM 756 C CA . GLU B 1 28 ? 43.813 30.193 37.169 1.00 88.77 25 GLU B CA 1
ATOM 757 C C . GLU B 1 28 ? 44.691 29.375 38.097 1.00 89.75 25 GLU B C 1
ATOM 758 O O . GLU B 1 28 ? 45.672 29.879 38.635 1.00 88.61 25 GLU B O 1
ATOM 764 N N . LEU B 1 29 ? 44.338 28.110 38.282 1.00 90.86 26 LEU B N 1
ATOM 765 C CA . LEU B 1 29 ? 45.114 27.239 39.151 1.00 88.59 26 LEU B CA 1
ATOM 766 C C . LEU B 1 29 ? 45.573 25.961 38.452 1.00 87.98 26 LEU B C 1
ATOM 767 O O . LEU B 1 29 ? 46.357 25.191 39.000 1.00 86.07 26 LEU B O 1
ATOM 772 N N . ASP B 1 30 ? 45.085 25.748 37.237 1.00 87.90 27 ASP B N 1
ATOM 773 C CA . ASP B 1 30 ? 45.558 24.640 36.415 1.00 89.68 27 ASP B CA 1
ATOM 774 C C . ASP B 1 30 ? 45.164 23.314 37.041 1.00 87.03 27 ASP B C 1
ATOM 775 O O . ASP B 1 30 ? 45.775 22.269 36.788 1.00 86.80 27 ASP B O 1
ATOM 780 N N . LEU B 1 31 ? 44.117 23.369 37.854 1.00 86.00 28 LEU B N 1
ATOM 781 C CA . LEU B 1 31 ? 43.675 22.204 38.600 1.00 84.52 28 LEU B CA 1
ATOM 782 C C . LEU B 1 31 ? 42.684 21.340 37.845 1.00 82.47 28 LEU B C 1
ATOM 783 O O . LEU B 1 31 ? 41.712 21.835 37.271 1.00 80.80 28 LEU B O 1
ATOM 788 N N . GLY B 1 32 ? 42.959 20.040 37.848 1.00 81.96 29 GLY B N 1
ATOM 789 C CA . GLY B 1 32 ? 42.028 19.038 37.373 1.00 80.66 29 GLY B CA 1
ATOM 790 C C . GLY B 1 32 ? 41.029 18.611 38.447 1.00 83.21 29 GLY B C 1
ATOM 791 O O . GLY B 1 32 ? 41.383 18.015 39.493 1.00 83.60 29 GLY B O 1
ATOM 792 N N . VAL B 1 33 ? 39.769 18.942 38.181 1.00 78.50 30 VAL B N 1
ATOM 793 C CA . VAL B 1 33 ? 38.679 18.621 39.076 1.00 80.17 30 VAL B CA 1
ATOM 794 C C . VAL B 1 33 ? 37.680 17.750 38.335 1.00 83.32 30 VAL B C 1
ATOM 795 O O . VAL B 1 33 ? 37.547 17.826 37.111 1.00 81.59 30 VAL B O 1
ATOM 799 N N . THR B 1 34 ? 36.985 16.910 39.079 1.00 84.03 31 THR B N 1
ATOM 800 C CA . THR B 1 34 ? 35.906 16.129 38.505 1.00 85.86 31 THR B CA 1
ATOM 801 C C . THR B 1 34 ? 34.609 16.512 39.232 1.00 85.41 31 THR B C 1
ATOM 802 O O . THR B 1 34 ? 34.616 16.752 40.436 1.00 86.31 31 THR B O 1
ATOM 814 N N . LEU B 1 36 ? 31.520 15.470 40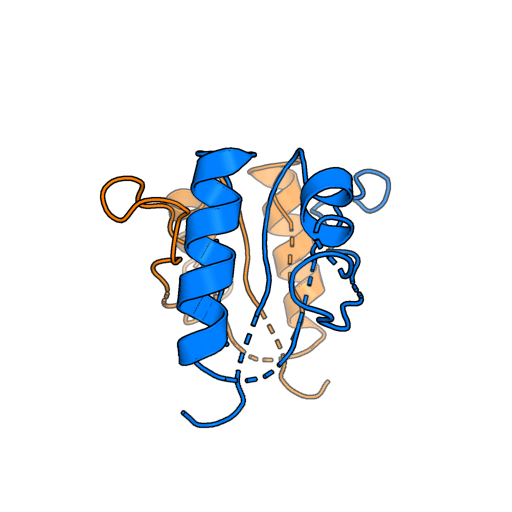.908 1.00 89.47 33 LEU B N 1
ATOM 815 C CA . LEU B 1 36 ? 30.802 14.326 41.484 1.00 90.45 33 LEU B CA 1
ATOM 816 C C . LEU B 1 36 ? 29.331 14.610 41.721 1.00 92.61 33 LEU B C 1
ATOM 817 O O . LEU B 1 36 ? 28.938 15.744 42.018 1.00 92.30 33 LEU B O 1
ATOM 822 N N . GLN B 1 37 ? 28.515 13.573 41.551 1.00 96.43 34 GLN B N 1
ATOM 823 C CA . GLN B 1 37 ? 27.079 13.692 41.771 1.00 96.43 34 GLN B CA 1
ATOM 824 C C . GLN B 1 37 ? 26.799 13.065 43.134 1.00 93.55 34 GLN B C 1
ATOM 825 O O . GLN B 1 37 ? 27.138 11.910 43.380 1.00 92.10 34 GLN B O 1
ATOM 831 N N . ALA B 1 38 ? 26.212 13.853 44.025 1.00 91.07 35 ALA B N 1
ATOM 832 C CA . ALA B 1 38 ? 25.977 13.429 45.395 1.00 88.67 35 ALA B CA 1
ATOM 833 C C . ALA B 1 38 ? 24.650 12.665 45.538 1.00 89.47 35 ALA B C 1
ATOM 834 O O . ALA B 1 38 ? 23.696 12.920 44.803 1.00 90.86 35 ALA B O 1
ATOM 836 N N . VAL B 1 39 ? 24.607 11.726 46.487 1.00 86.40 36 VAL B N 1
ATOM 837 C CA . VAL B 1 39 ? 23.406 10.954 46.775 1.00 82.82 36 VAL B CA 1
ATOM 838 C C . VAL B 1 39 ? 22.502 11.794 47.661 1.00 82.26 36 VAL B C 1
ATOM 839 O O . VAL B 1 39 ? 22.777 11.954 48.857 1.00 80.93 36 VAL B O 1
ATOM 843 N N . GLY B 1 40 ? 21.430 12.345 47.087 1.00 82.27 37 GLY B N 1
ATOM 844 C CA . GLY B 1 40 ? 20.488 13.131 47.871 1.00 80.94 37 GLY B CA 1
ATOM 845 C C . GLY B 1 40 ? 19.534 12.246 48.641 1.00 78.42 37 GLY B C 1
ATOM 846 O O . GLY B 1 40 ? 19.493 11.042 48.417 1.00 82.04 37 GLY B O 1
ATOM 847 N N . ALA B 1 41 ? 18.758 12.815 49.551 1.00 78.63 38 ALA B N 1
ATOM 848 C CA . ALA B 1 41 ? 17.659 12.055 50.138 1.00 78.07 38 ALA B CA 1
ATOM 849 C C . ALA B 1 41 ? 16.818 11.375 49.031 1.00 83.63 38 ALA B C 1
ATOM 850 O O . ALA B 1 41 ? 16.380 10.234 49.183 1.00 82.46 38 ALA B O 1
ATOM 852 N N . TYR B 1 42 ? 16.616 12.081 47.913 1.00 84.78 39 TYR B N 1
ATOM 853 C CA . TYR B 1 42 ? 15.844 11.580 46.775 1.00 82.65 39 TYR B CA 1
ATOM 854 C C . TYR B 1 42 ? 16.729 11.545 45.563 1.00 85.27 39 TYR B C 1
ATOM 855 O O . TYR B 1 42 ? 17.649 12.351 45.472 1.00 86.51 39 TYR B O 1
ATOM 864 N N . LYS B 1 43 ? 16.433 10.659 44.612 1.00 86.58 40 LYS B N 1
ATOM 865 C CA . LYS B 1 43 ? 17.225 10.582 43.381 1.00 86.57 40 LYS B CA 1
ATOM 866 C C . LYS B 1 43 ? 16.989 11.738 42.402 1.00 88.05 40 LYS B C 1
ATOM 867 O O . LYS B 1 43 ? 17.899 12.089 41.656 1.00 89.03 40 LYS B O 1
ATOM 873 N N . ASN B 1 44 ? 15.789 12.336 42.415 1.00 92.85 41 ASN B N 1
ATOM 874 C CA . ASN B 1 44 ? 15.496 13.521 41.583 1.00 92.95 41 ASN B CA 1
ATOM 875 C C . ASN B 1 44 ? 16.344 14.705 41.975 1.00 94.63 41 ASN B C 1
ATOM 876 O O . ASN B 1 44 ? 16.755 15.485 41.118 1.00 102.80 41 ASN B O 1
ATOM 881 N N . ASN B 1 45 ? 16.553 14.862 43.283 1.00 93.45 42 ASN B N 1
ATOM 882 C CA . ASN B 1 45 ? 17.280 16.006 43.850 1.00 93.96 42 ASN B CA 1
ATOM 883 C C . ASN B 1 45 ? 18.786 16.008 43.634 1.00 94.00 42 ASN B C 1
ATOM 884 O O . ASN B 1 45 ? 19.558 15.759 44.564 1.00 98.60 42 ASN B O 1
ATOM 889 N N . GLU B 1 46 ? 19.198 16.311 42.409 1.00 97.45 43 GLU B N 1
ATOM 890 C CA . GLU B 1 46 ? 20.610 16.350 42.074 1.00 101.10 43 GLU B CA 1
ATOM 891 C C . GLU B 1 46 ? 21.294 17.520 42.778 1.00 98.19 43 GLU B C 1
ATOM 892 O O . GLU B 1 46 ? 20.795 18.653 42.803 1.00 96.31 43 GLU B O 1
ATOM 898 N N . THR B 1 47 ? 22.428 17.220 43.386 1.00 96.09 44 THR B N 1
ATOM 899 C CA . THR B 1 47 ? 23.315 18.256 43.857 1.00 93.60 44 THR B CA 1
ATOM 900 C C . THR B 1 47 ? 24.700 17.732 43.551 1.00 90.69 44 THR B C 1
ATOM 901 O O . THR B 1 47 ? 25.011 16.577 43.821 1.00 91.24 44 THR B O 1
ATOM 905 N N . GLU B 1 48 ? 25.502 18.549 42.889 1.00 92.22 45 GLU B N 1
ATOM 906 C CA . GLU B 1 48 ? 26.820 18.092 42.506 1.00 91.88 45 GLU B CA 1
ATOM 907 C C . GLU B 1 48 ? 27.876 18.772 43.361 1.00 87.79 45 GLU B C 1
ATOM 908 O O . GLU B 1 48 ? 27.721 19.893 43.834 1.00 87.76 45 GLU B O 1
ATOM 914 N N . VAL B 1 49 ? 28.958 18.054 43.549 1.00 83.60 46 VAL B N 1
ATOM 915 C CA . VAL B 1 49 ? 30.026 18.482 44.391 1.00 81.16 46 VAL B CA 1
ATOM 916 C C . VAL B 1 49 ? 31.303 18.480 43.550 1.00 84.31 46 VAL B C 1
ATOM 917 O O . VAL B 1 49 ? 31.473 17.629 42.680 1.00 85.87 46 VAL B O 1
ATOM 921 N N . ILE B 1 50 ? 32.184 19.448 43.775 1.00 81.97 47 ILE B N 1
ATOM 922 C CA . ILE B 1 50 ? 33.477 19.449 43.105 1.00 81.17 47 ILE B CA 1
ATOM 923 C C . ILE B 1 50 ? 34.415 18.556 43.882 1.00 81.45 47 ILE B C 1
ATOM 924 O O . ILE B 1 50 ? 34.568 18.723 45.092 1.00 78.75 47 ILE B O 1
ATOM 937 N N . CYS B 1 52 ? 38.420 17.325 44.081 1.00 81.65 49 CYS B N 1
ATOM 938 C CA . CYS B 1 52 ? 39.727 17.668 43.620 1.00 80.39 49 CYS B CA 1
ATOM 939 C C . CYS B 1 52 ? 40.789 17.129 44.552 1.00 85.10 49 CYS B C 1
ATOM 940 O O . CYS B 1 52 ? 40.793 17.399 45.747 1.00 86.24 49 CYS B O 1
ATOM 943 N N . VAL B 1 53 ? 41.704 16.354 43.989 1.00 87.86 50 VAL B N 1
ATOM 944 C CA . VAL B 1 53 ? 42.889 15.955 44.718 1.00 89.82 50 VAL B CA 1
ATOM 945 C C . VAL B 1 53 ? 43.957 17.046 44.620 1.00 90.19 50 VAL B C 1
ATOM 946 O O . VAL B 1 53 ? 44.247 17.535 43.523 1.00 90.73 50 VAL B O 1
ATOM 958 N N . ARG B 1 55 ? 47.607 19.195 46.743 1.00 100.58 52 ARG B N 1
ATOM 959 C CA . ARG B 1 55 ? 48.605 19.341 47.793 1.00 101.20 52 ARG B CA 1
ATOM 960 C C . ARG B 1 55 ? 48.035 20.251 48.850 1.00 101.94 52 ARG B C 1
ATOM 961 O O . ARG B 1 55 ? 47.283 21.176 48.533 1.00 99.09 52 ARG B O 1
ATOM 969 N N . LYS B 1 56 ? 48.405 19.992 50.103 1.00 104.55 53 LYS B N 1
ATOM 970 C CA . LYS B 1 56 ? 47.897 20.751 51.240 1.00 104.26 53 LYS B CA 1
ATOM 971 C C . LYS B 1 56 ? 48.092 22.267 51.115 1.00 102.02 53 LYS B C 1
ATOM 972 O O . LYS B 1 56 ? 47.531 23.026 51.900 1.00 101.47 53 LYS B O 1
ATOM 978 N N . ALA B 1 57 ? 48.882 22.705 50.138 1.00 100.95 54 ALA B N 1
ATOM 979 C CA . ALA B 1 57 ? 49.213 24.127 49.990 1.00 98.55 54 ALA B CA 1
ATOM 980 C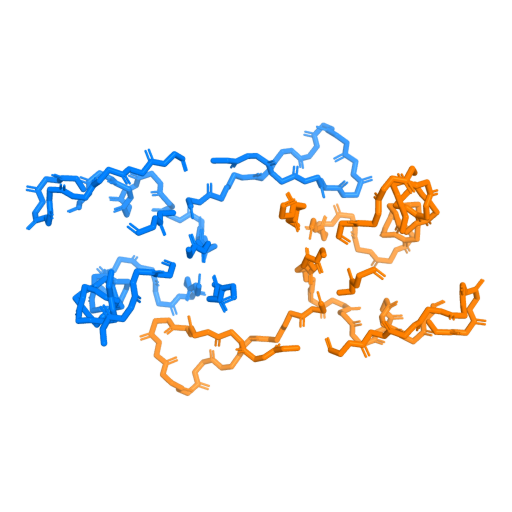 C . ALA B 1 57 ? 48.464 24.797 48.830 1.00 96.81 54 ALA B C 1
ATOM 981 O O . ALA B 1 57 ? 48.380 26.026 48.737 1.00 95.45 54 ALA B O 1
ATOM 983 N N . THR B 1 58 ? 47.919 23.976 47.945 1.00 96.80 55 THR B N 1
ATOM 984 C CA . THR B 1 58 ? 47.019 24.459 46.920 1.00 94.06 55 THR B CA 1
ATOM 985 C C . THR B 1 58 ? 45.711 24.885 47.584 1.00 92.79 55 THR B C 1
ATOM 986 O O . THR B 1 58 ? 44.980 25.741 47.081 1.00 92.22 55 THR B O 1
ATOM 990 N N . LEU B 1 59 ? 45.423 24.271 48.722 1.00 91.48 56 LEU B N 1
ATOM 991 C CA . LEU B 1 59 ? 44.173 24.498 49.424 1.00 92.09 56 LEU B CA 1
ATOM 992 C C . LEU B 1 59 ? 43.912 25.961 49.781 1.00 91.33 56 LEU B C 1
ATOM 993 O O . LEU B 1 59 ? 42.778 26.444 49.683 1.00 89.11 56 LEU B O 1
ATOM 998 N N . VAL B 1 60 ? 44.959 26.653 50.213 1.00 89.77 57 VAL B N 1
ATOM 999 C CA . VAL B 1 60 ? 44.850 28.056 50.562 1.00 87.00 57 VAL B CA 1
ATOM 1000 C C . VAL B 1 60 ? 44.451 28.873 49.356 1.00 87.60 57 VAL B C 1
ATOM 1001 O O . VAL B 1 60 ? 43.592 29.754 49.450 1.00 85.30 57 VAL B O 1
ATOM 1005 N N . LYS B 1 61 ? 45.088 28.594 48.221 1.00 88.20 58 LYS B N 1
ATOM 1006 C CA . LYS B 1 61 ? 44.776 29.337 47.012 1.00 88.81 58 LYS B CA 1
ATOM 1007 C C . LYS B 1 61 ? 43.304 29.150 46.696 1.00 85.80 58 LYS B C 1
ATOM 1008 O O . LYS B 1 61 ? 42.628 30.088 46.290 1.00 85.80 58 LYS B O 1
ATOM 1014 N N . VAL B 1 62 ? 42.805 27.941 46.923 1.00 83.93 59 VAL B N 1
ATOM 1015 C CA . VAL B 1 62 ? 41.428 27.618 46.588 1.00 84.48 59 VAL B CA 1
ATOM 1016 C C . VAL B 1 62 ? 40.452 28.255 47.559 1.00 83.50 59 VAL B C 1
ATOM 1017 O O . VAL B 1 62 ? 39.411 28.781 47.178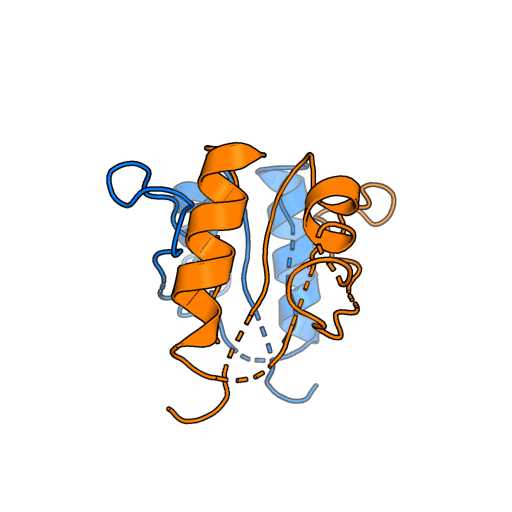 1.00 81.74 59 VAL B O 1
ATOM 1021 N N . ARG B 1 63 ? 40.805 28.185 48.830 1.00 82.38 60 ARG B N 1
ATOM 1022 C CA . ARG B 1 63 ? 40.055 28.845 49.864 1.00 82.15 60 ARG B CA 1
ATOM 1023 C C . ARG B 1 63 ? 39.832 30.306 49.505 1.00 83.76 60 ARG B C 1
ATOM 1024 O O . ARG B 1 63 ? 38.734 30.825 49.657 1.00 83.66 60 ARG B O 1
ATOM 1032 N N . ASN B 1 64 ? 40.879 30.970 49.029 1.00 85.72 61 ASN B N 1
ATOM 1033 C CA . ASN B 1 64 ? 40.803 32.394 48.709 1.00 85.53 61 ASN B CA 1
ATOM 1034 C C . ASN B 1 64 ? 39.978 32.632 47.467 1.00 86.39 61 ASN B C 1
ATOM 1035 O O . ASN B 1 64 ? 39.351 33.673 47.285 1.00 90.53 61 ASN B O 1
ATOM 1040 N N . LEU B 1 65 ? 39.971 31.645 46.602 1.00 84.00 62 LEU B N 1
ATOM 1041 C CA . LEU B 1 65 ? 39.109 31.696 45.459 1.00 83.41 62 LEU B CA 1
ATOM 1042 C C . LEU B 1 65 ? 37.657 31.644 45.927 1.00 85.20 62 LEU B C 1
ATOM 1043 O O . LEU B 1 65 ? 36.794 32.329 45.381 1.00 84.81 62 LEU B O 1
ATOM 1048 N N . LEU B 1 66 ? 37.390 30.836 46.950 1.00 83.11 63 LEU B N 1
ATOM 1049 C CA . LEU B 1 66 ? 36.035 30.720 47.471 1.00 84.18 63 LEU B CA 1
ATOM 1050 C C . LEU B 1 66 ? 35.524 32.050 48.012 1.00 85.60 63 LEU B C 1
ATOM 1051 O O . LEU B 1 66 ? 34.397 32.461 47.719 1.00 84.97 63 LEU B O 1
ATOM 1056 N N . LYS B 1 67 ? 36.355 32.708 48.819 1.00 83.7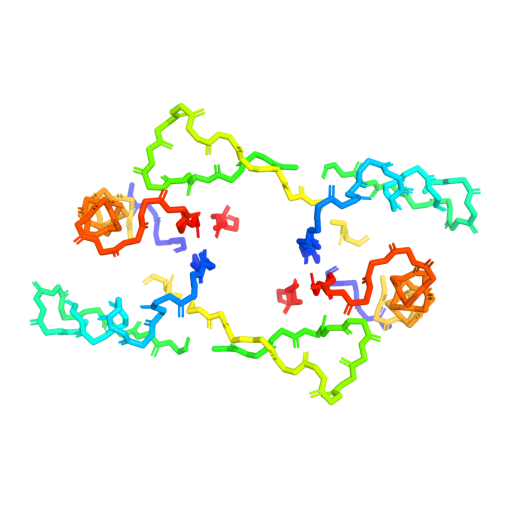8 64 LYS B N 1
ATOM 1057 C CA . LYS B 1 67 ? 36.014 34.017 49.351 1.00 84.74 64 LYS B CA 1
ATOM 1058 C C . LYS B 1 67 ? 35.465 34.925 48.246 1.00 90.72 64 LYS B C 1
ATOM 1059 O O . LYS B 1 67 ? 34.501 35.664 48.456 1.00 91.91 64 LYS B O 1
ATOM 1065 N N . GLU B 1 68 ? 36.064 34.855 47.060 1.00 89.36 65 GLU B N 1
ATOM 1066 C CA . GLU B 1 68 ? 35.674 35.751 45.983 1.00 91.32 65 GLU B CA 1
ATOM 1067 C C . GLU B 1 68 ? 34.382 35.364 45.310 1.00 91.22 65 GLU B C 1
ATOM 1068 O O . GLU B 1 68 ? 33.752 36.193 44.677 1.00 95.08 65 GLU B O 1
ATOM 1074 N N . VAL B 1 69 ? 33.973 34.111 45.434 1.00 89.74 66 VAL B N 1
ATOM 1075 C CA . VAL B 1 69 ? 32.863 33.652 44.615 1.00 89.62 66 VAL B CA 1
ATOM 1076 C C . VAL B 1 69 ? 31.645 33.213 45.407 1.00 90.75 66 VAL B C 1
ATOM 1077 O O . VAL B 1 69 ? 30.515 33.487 45.002 1.00 93.38 66 VAL B O 1
ATOM 1081 N N . ASP B 1 70 ? 31.874 32.520 46.521 1.00 88.87 67 ASP B N 1
ATOM 1082 C CA . ASP B 1 70 ? 30.787 32.040 47.370 1.00 86.78 67 ASP B CA 1
ATOM 1083 C C . ASP B 1 70 ? 31.270 31.972 48.816 1.00 87.08 67 ASP B C 1
ATOM 1084 O O . ASP B 1 70 ? 31.907 31.006 49.221 1.00 87.20 67 ASP B O 1
ATOM 1089 N N . PRO B 1 71 ? 30.981 33.026 49.597 1.00 88.34 68 PRO B N 1
ATOM 1090 C CA . PRO B 1 71 ? 31.349 33.076 51.016 1.00 86.23 68 PRO B CA 1
ATOM 1091 C C . PRO B 1 71 ? 30.730 31.929 51.781 1.00 85.01 68 PRO B C 1
ATOM 1092 O O . PRO B 1 71 ? 31.179 31.600 52.880 1.00 84.87 68 PRO B O 1
ATOM 1096 N N . ASP B 1 72 ? 29.699 31.321 51.205 1.00 85.50 69 ASP B N 1
ATOM 1097 C CA . ASP B 1 72 ? 29.012 30.216 51.872 1.00 87.36 69 ASP B CA 1
ATOM 1098 C C . ASP B 1 72 ? 29.493 28.835 51.449 1.00 86.07 69 ASP B C 1
ATOM 1099 O O . ASP B 1 72 ? 29.089 27.830 52.028 1.00 86.40 69 ASP B O 1
ATOM 1104 N N . ALA B 1 73 ? 30.355 28.784 50.445 1.00 83.46 70 ALA B N 1
ATOM 1105 C CA . ALA B 1 73 ? 30.974 27.531 50.065 1.00 79.97 70 ALA B CA 1
ATOM 1106 C C . ALA B 1 73 ? 31.831 27.009 51.210 1.00 78.78 70 ALA B C 1
ATOM 1107 O O . ALA B 1 73 ? 32.319 27.766 52.053 1.00 77.29 70 ALA B O 1
ATOM 1109 N N . PHE B 1 74 ? 32.000 25.697 51.234 1.00 76.99 71 PHE B N 1
ATOM 1110 C CA . PHE B 1 74 ? 32.906 25.066 52.170 1.00 78.12 71 PHE B CA 1
ATOM 1111 C C . PHE B 1 74 ? 33.431 23.765 51.565 1.00 76.23 71 PHE B C 1
ATOM 1112 O O . PHE B 1 74 ? 32.903 23.252 50.576 1.00 72.54 71 PHE B O 1
ATOM 1128 N N . ILE B 1 76 ? 35.186 19.791 52.205 1.00 75.93 73 ILE B N 1
ATOM 1129 C CA . ILE B 1 76 ? 35.446 18.657 53.051 1.00 75.95 73 ILE B CA 1
ATOM 1130 C C . ILE B 1 76 ? 36.789 18.067 52.716 1.00 78.38 73 ILE B C 1
ATOM 1131 O O . ILE B 1 76 ? 37.006 17.570 51.620 1.00 81.75 73 ILE B O 1
ATOM 1136 N N . VAL B 1 77 ? 37.703 18.134 53.670 1.00 81.19 74 VAL B N 1
ATOM 1137 C CA . VAL B 1 77 ? 39.045 17.618 53.465 1.00 87.46 74 VAL B CA 1
ATOM 1138 C C . VAL B 1 77 ? 39.199 16.187 53.986 1.00 91.62 74 VAL B C 1
ATOM 1139 O O . VAL B 1 77 ? 39.340 15.967 55.202 1.00 88.60 74 VAL B O 1
ATOM 1143 N N . SER B 1 78 ? 39.191 15.231 53.051 1.00 95.03 75 SER B N 1
ATOM 1144 C CA . SER B 1 78 ? 39.247 13.789 53.354 1.00 94.92 75 SER B CA 1
ATOM 1145 C C . SER B 1 78 ? 40.486 13.335 54.153 1.00 94.31 75 SER B C 1
ATOM 1146 O O . SER B 1 78 ? 41.572 13.933 54.065 1.00 95.80 75 SER B O 1
#

Solvent-accessible surface area: 8238 Å² total

Radius of gyration: 15.52 Å; Cα contacts (8 Å, |Δi|>4): 217; chains: 2; bounding box: 40×40×34 Å

Secondary structure (DSSP, 8-state):
---------TTHHHHHH---SS------B---SSSSS--B-----HHHHHHHHHHHHTT-TT-----/---------TTHHHHHH--TTT------B---SSSS---B-----TTHHHHHHHHHHHH-TT-----